Protein AF-A0A496Q137-F1 (afdb_monomer_lite)

Foldseek 3Di:
DDWDWFAFLVGDIDIPVVLAQAKEKEKEAEPPDVLRVVCQVLQQVCCVVCVVVRYAYEYAYADPVGSVVVVVSCVVSVRPGTYGHDDPVVCVRVVHDPAPTWIFIAANNRHTPDIDHTHDDSVVVVVVNVVRD

Sequence (133 aa):
MPSWELTDLQGHPVRSADFEGKVVLLDFWATWCPPCRKEIPGFIELQERYGEAGLVVVGVSLDEGGAAVVAPFVSKEGINYPVVMGDSTIVEAFGGIASIPTTFVINRDGQIVERHVGYVSQNRFEKSIKSLL

Radius of gyration: 13.35 Å; chains: 1; bounding box: 32×28×33 Å

Secondary structure (DSSP, 8-state):
----EEEETTS-EEEGGGGTTSEEEEEEE-TT-HHHHHHHHHHHHHHHHHTTTTEEEEEEE--TTTHHHHHHHHHHHT--S-EEE--HHHHHHTT---SS-EEEEE-TTS-EEEEEES---HHHHHHHHHHH-

pLDDT: mean 97.18, std 1.65, range [90.44, 98.81]

Structure (mmCIF, N/CA/C/O backbone):
data_AF-A0A496Q137-F1
#
_entry.id   AF-A0A496Q137-F1
#
loop_
_atom_site.group_PDB
_atom_site.id
_atom_site.type_symbol
_atom_site.label_atom_id
_atom_site.label_alt_id
_atom_site.label_comp_id
_atom_site.label_asym_id
_atom_site.label_entity_id
_atom_site.label_seq_id
_atom_site.pdbx_PDB_ins_code
_atom_site.Cartn_x
_atom_site.Cartn_y
_atom_site.Cartn_z
_atom_site.occupancy
_atom_site.B_iso_or_equiv
_atom_site.auth_seq_id
_atom_site.auth_comp_id
_atom_site.auth_asym_id
_atom_site.auth_atom_id
_atom_site.pdbx_PDB_model_num
ATOM 1 N N . MET A 1 1 ? 1.797 4.343 13.100 1.00 90.44 1 MET A N 1
ATOM 2 C CA . MET A 1 1 ? 2.382 4.199 11.769 1.00 90.44 1 MET A CA 1
ATOM 3 C C . MET A 1 1 ? 3.427 5.278 11.750 1.00 90.44 1 MET A C 1
ATOM 5 O O . MET A 1 1 ? 3.126 6.374 12.217 1.00 90.44 1 MET A O 1
ATOM 9 N N . PRO A 1 2 ? 4.666 4.957 11.367 1.00 92.19 2 PRO A N 1
ATOM 10 C CA . PRO A 1 2 ? 5.706 5.972 1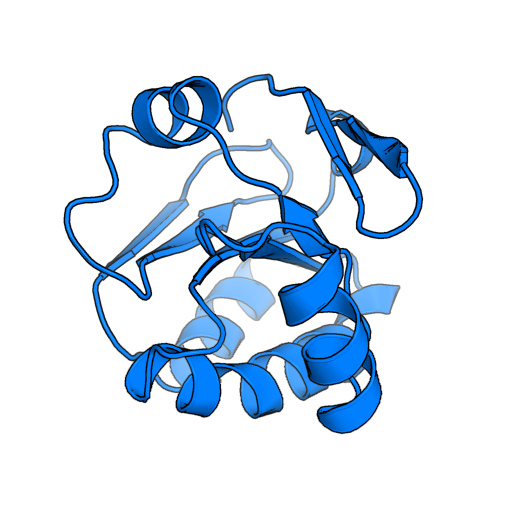1.275 1.00 92.19 2 PRO A CA 1
ATOM 11 C C . PRO A 1 2 ? 5.276 7.133 10.369 1.00 92.19 2 PRO A C 1
ATOM 13 O O . PRO A 1 2 ? 4.461 6.957 9.461 1.00 92.19 2 PRO A O 1
ATOM 16 N N . SER A 1 3 ? 5.835 8.317 10.616 1.00 94.44 3 SER A N 1
ATOM 17 C CA . SER A 1 3 ? 5.714 9.429 9.676 1.00 94.44 3 SER A CA 1
ATOM 18 C C . SER A 1 3 ? 6.561 9.143 8.439 1.00 94.44 3 SER A C 1
ATOM 20 O O . SER A 1 3 ? 7.717 8.740 8.578 1.00 94.44 3 SER A O 1
ATOM 22 N N . TRP A 1 4 ? 5.989 9.324 7.251 1.00 95.81 4 TRP A N 1
ATOM 23 C CA . TRP A 1 4 ? 6.689 9.177 5.979 1.00 95.81 4 TRP A CA 1
ATOM 24 C C . TRP A 1 4 ? 6.057 10.072 4.913 1.00 95.81 4 TRP A C 1
ATOM 26 O O . TRP A 1 4 ? 4.872 10.410 4.981 1.00 95.81 4 TRP A O 1
ATOM 36 N N . GLU A 1 5 ? 6.864 10.438 3.924 1.00 97.06 5 GLU A N 1
ATOM 37 C CA . GLU A 1 5 ? 6.460 11.156 2.719 1.00 97.06 5 GLU A CA 1
ATOM 38 C C . GLU A 1 5 ? 7.130 10.469 1.534 1.00 97.06 5 GLU A C 1
ATOM 40 O O . GLU A 1 5 ? 8.350 10.329 1.511 1.00 97.06 5 GLU A O 1
ATOM 45 N N . LEU A 1 6 ? 6.325 10.006 0.584 1.00 97.62 6 LEU A N 1
ATOM 46 C CA . LEU A 1 6 ? 6.777 9.348 -0.638 1.00 97.62 6 LEU A CA 1
ATOM 47 C C . LEU A 1 6 ? 6.131 10.010 -1.847 1.00 97.62 6 LEU A C 1
ATOM 49 O O . LEU A 1 6 ? 5.276 10.883 -1.718 1.00 97.62 6 LEU A O 1
ATOM 53 N N . THR A 1 7 ? 6.544 9.587 -3.035 1.00 97.75 7 THR A N 1
ATOM 54 C CA . THR A 1 7 ? 5.999 10.099 -4.292 1.00 97.75 7 THR A CA 1
ATOM 55 C C . THR A 1 7 ? 5.090 9.055 -4.934 1.00 97.75 7 THR A C 1
ATOM 57 O O . THR A 1 7 ? 5.447 7.874 -4.996 1.00 97.75 7 THR A O 1
ATOM 60 N N . ASP A 1 8 ? 3.920 9.482 -5.408 1.00 97.81 8 ASP A N 1
ATOM 61 C CA . ASP A 1 8 ? 3.039 8.659 -6.233 1.00 97.81 8 ASP A CA 1
ATOM 62 C C . ASP A 1 8 ? 3.612 8.439 -7.648 1.00 97.81 8 ASP A C 1
ATOM 64 O O . ASP A 1 8 ? 4.692 8.906 -8.018 1.00 97.81 8 ASP A O 1
ATOM 68 N N . LEU A 1 9 ? 2.864 7.720 -8.479 1.00 97.31 9 LEU A N 1
ATOM 69 C CA . LEU A 1 9 ? 3.265 7.399 -9.850 1.00 97.31 9 LEU A CA 1
ATOM 70 C C . LEU A 1 9 ? 3.210 8.591 -10.823 1.00 97.31 9 LEU A C 1
ATOM 72 O O . LEU A 1 9 ? 3.634 8.458 -11.971 1.00 97.31 9 LEU A O 1
ATOM 76 N N . GLN A 1 10 ? 2.667 9.731 -10.397 1.00 95.69 10 GLN A N 1
ATOM 77 C CA . GLN A 1 10 ? 2.568 10.972 -11.164 1.00 95.69 10 GLN A CA 1
ATOM 78 C C . GLN A 1 10 ? 3.564 12.041 -10.691 1.00 95.69 10 GLN A C 1
ATOM 80 O O . GLN A 1 10 ? 3.678 13.082 -11.337 1.00 95.69 10 GLN A O 1
ATOM 85 N N . GLY A 1 11 ? 4.314 11.792 -9.616 1.00 95.56 11 GLY A N 1
ATOM 86 C CA . GLY A 1 11 ? 5.251 12.761 -9.057 1.00 95.56 11 GLY A CA 1
ATOM 87 C C . GLY A 1 11 ? 4.683 13.596 -7.907 1.00 95.56 11 GLY A C 1
ATOM 88 O O . GLY A 1 11 ? 5.359 14.519 -7.454 1.00 95.56 11 GLY A O 1
ATOM 89 N N . HIS A 1 12 ? 3.466 13.320 -7.431 1.00 96.88 12 HIS A N 1
ATOM 90 C CA . HIS A 1 12 ? 2.877 14.054 -6.314 1.00 96.88 12 HIS A CA 1
ATOM 91 C C . HIS A 1 12 ? 3.287 13.450 -4.967 1.00 96.88 12 HIS A C 1
ATOM 93 O O . HIS A 1 12 ? 3.387 12.226 -4.841 1.00 96.88 12 HIS A O 1
ATOM 99 N N . PRO A 1 13 ? 3.495 14.287 -3.938 1.00 97.25 13 PRO A N 1
ATOM 100 C CA . PRO A 1 13 ? 3.770 13.801 -2.597 1.00 97.25 13 PRO A CA 1
ATOM 101 C C . PRO A 1 13 ? 2.524 13.147 -1.987 1.00 97.25 13 PRO A C 1
ATOM 103 O O . PRO A 1 13 ? 1.421 13.684 -2.080 1.00 97.25 13 PRO A O 1
ATOM 106 N N . VAL A 1 14 ? 2.734 12.024 -1.308 1.00 97.88 14 VAL A N 1
ATOM 107 C CA . VAL A 1 14 ? 1.749 11.316 -0.485 1.00 97.88 14 VAL A CA 1
ATOM 108 C C . VAL A 1 14 ? 2.357 11.124 0.894 1.00 97.88 14 VAL A C 1
ATOM 110 O O . VAL A 1 14 ? 3.488 10.646 1.023 1.00 97.88 14 VAL A O 1
ATOM 113 N N . ARG A 1 15 ? 1.616 11.504 1.932 1.00 97.38 15 ARG A N 1
ATOM 114 C CA . ARG A 1 15 ? 2.088 11.488 3.316 1.00 97.38 15 ARG A CA 1
ATOM 115 C C . ARG A 1 15 ? 1.270 10.519 4.144 1.00 97.38 15 ARG A C 1
ATOM 117 O O . ARG A 1 15 ? 0.066 10.379 3.957 1.00 97.38 15 ARG A O 1
ATOM 124 N N . SER A 1 16 ? 1.898 9.924 5.150 1.00 96.44 16 SER A N 1
ATOM 125 C CA . SER A 1 16 ? 1.180 9.098 6.125 1.00 96.44 16 SER A CA 1
ATOM 126 C C . SER A 1 16 ? 0.047 9.855 6.839 1.00 96.44 16 SER A C 1
ATOM 128 O O . SER A 1 16 ? -0.966 9.247 7.185 1.00 96.44 16 SER A O 1
ATOM 130 N N . ALA A 1 17 ? 0.194 11.175 7.004 1.00 97.12 17 ALA A N 1
ATOM 131 C CA . ALA A 1 17 ? -0.811 12.069 7.581 1.00 97.12 17 ALA A CA 1
ATOM 132 C C . ALA A 1 17 ? -2.110 12.160 6.751 1.00 97.12 17 ALA A C 1
ATOM 134 O O . ALA A 1 17 ? -3.176 12.409 7.307 1.00 97.12 17 ALA A O 1
ATOM 135 N N . ASP A 1 18 ? -2.061 11.886 5.440 1.00 96.94 18 ASP A N 1
ATOM 136 C CA . ASP A 1 18 ? -3.241 11.916 4.558 1.00 96.94 18 ASP A CA 1
ATOM 137 C C . ASP A 1 18 ? -4.245 10.783 4.878 1.00 96.94 18 ASP A C 1
ATOM 139 O O . ASP A 1 18 ? -5.386 10.762 4.392 1.00 96.94 18 ASP A O 1
ATOM 143 N N . PHE A 1 19 ? -3.823 9.825 5.711 1.00 97.38 19 PHE A N 1
ATOM 144 C CA . PHE A 1 19 ? -4.594 8.652 6.116 1.00 97.38 19 PHE A CA 1
ATOM 145 C C . PHE A 1 19 ? -4.988 8.654 7.601 1.00 97.38 19 PHE A C 1
ATOM 147 O O . PHE A 1 19 ? -5.491 7.645 8.094 1.00 97.38 19 PHE A O 1
ATOM 154 N N . GLU A 1 20 ? -4.791 9.761 8.324 1.00 96.06 20 GLU A N 1
ATOM 155 C CA . GLU A 1 20 ? -5.217 9.872 9.724 1.00 96.06 20 GLU A CA 1
ATOM 156 C C . GLU A 1 20 ? -6.723 9.608 9.893 1.00 96.06 20 GLU A C 1
ATOM 158 O O . GLU A 1 20 ? -7.554 10.023 9.082 1.00 96.06 20 GLU A O 1
ATOM 163 N N . GLY A 1 21 ? -7.079 8.87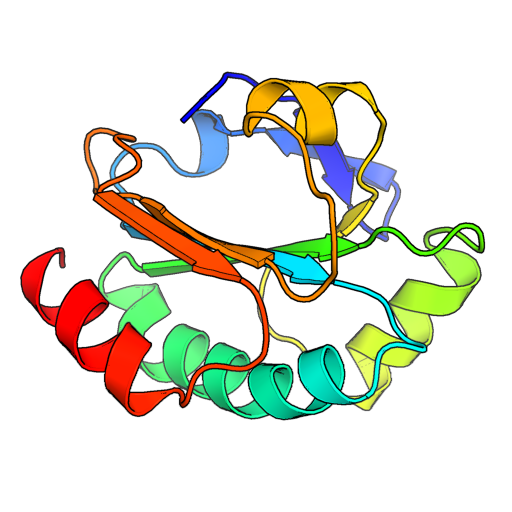2 10.951 1.00 97.50 21 GLY A N 1
ATOM 164 C CA . GLY A 1 21 ? -8.462 8.486 11.241 1.00 97.50 21 GLY A CA 1
ATOM 165 C C . GLY A 1 21 ? -9.024 7.372 10.352 1.00 97.50 21 GLY A C 1
ATOM 166 O O . GLY A 1 21 ? -10.176 6.977 10.543 1.00 97.50 21 GLY A O 1
ATOM 167 N N . LYS A 1 22 ? -8.239 6.837 9.407 1.00 98.50 22 LYS A N 1
ATOM 168 C CA . LYS A 1 22 ? -8.634 5.730 8.525 1.00 98.50 22 LYS A CA 1
ATOM 169 C C . LYS A 1 22 ? -7.999 4.418 8.967 1.00 98.50 22 LYS A C 1
ATOM 171 O O . LYS A 1 22 ? -6.936 4.394 9.580 1.00 98.50 22 LYS A O 1
ATOM 176 N N . VAL A 1 23 ? -8.648 3.311 8.627 1.00 98.62 23 VAL A N 1
ATOM 177 C CA . VAL A 1 23 ? -8.001 1.996 8.659 1.00 98.62 23 VAL A CA 1
ATOM 178 C C . VAL A 1 23 ? -7.117 1.908 7.423 1.00 98.62 23 VAL A C 1
ATOM 180 O O . VAL A 1 23 ? -7.605 2.142 6.319 1.00 98.62 23 VAL A O 1
ATOM 183 N N . VAL A 1 24 ? -5.836 1.578 7.587 1.00 98.75 24 VAL A N 1
ATOM 184 C CA . VAL A 1 24 ? -4.894 1.485 6.463 1.00 98.75 24 VAL A CA 1
ATOM 185 C C . VAL A 1 24 ? -4.433 0.046 6.273 1.00 98.75 24 VAL A C 1
ATOM 187 O O . VAL A 1 24 ? -3.948 -0.588 7.210 1.00 98.75 24 VAL A O 1
ATOM 190 N N . LEU A 1 25 ? -4.575 -0.461 5.050 1.00 98.69 25 LEU A N 1
ATOM 191 C CA . LEU A 1 25 ? -3.959 -1.705 4.600 1.00 98.69 25 LEU A CA 1
ATOM 192 C C . LEU A 1 25 ? -2.766 -1.341 3.714 1.00 98.69 25 LEU A C 1
ATOM 194 O O . LEU A 1 25 ? -2.951 -0.960 2.563 1.00 98.69 25 LEU A O 1
ATOM 198 N N . LEU A 1 26 ? -1.554 -1.404 4.261 1.00 98.69 26 LEU A N 1
ATOM 199 C CA . LEU A 1 26 ? -0.340 -0.988 3.557 1.00 98.69 26 LEU A CA 1
ATOM 200 C C . LEU A 1 26 ? 0.446 -2.213 3.104 1.00 98.69 26 LEU A C 1
ATOM 202 O O . LEU A 1 26 ? 0.867 -3.005 3.948 1.00 98.69 26 LEU A O 1
ATOM 206 N N . ASP A 1 27 ? 0.659 -2.367 1.800 1.00 98.50 27 ASP A N 1
ATOM 207 C CA . ASP A 1 27 ? 1.375 -3.503 1.224 1.00 98.50 27 ASP A CA 1
ATOM 208 C C . ASP A 1 27 ? 2.696 -3.083 0.572 1.00 98.50 27 ASP A C 1
ATOM 210 O O . ASP A 1 27 ? 2.755 -2.159 -0.230 1.00 98.50 27 ASP A O 1
ATOM 214 N N . PHE A 1 28 ? 3.777 -3.776 0.925 1.00 98.75 28 PHE A N 1
ATOM 215 C CA . PHE A 1 28 ? 5.053 -3.698 0.222 1.00 98.75 28 PHE A CA 1
ATOM 216 C C . PHE A 1 28 ? 5.087 -4.770 -0.860 1.00 98.75 28 PHE A C 1
ATOM 218 O O . PHE A 1 28 ? 4.997 -5.963 -0.547 1.00 98.75 28 PHE A O 1
ATOM 225 N N . TRP A 1 29 ? 5.249 -4.362 -2.116 1.00 98.69 29 TRP A N 1
ATOM 226 C CA . TRP A 1 29 ? 5.078 -5.246 -3.268 1.00 98.69 29 TRP A CA 1
ATOM 227 C C . TRP A 1 29 ? 5.999 -4.895 -4.439 1.00 98.69 29 TRP A C 1
ATOM 229 O O . TRP A 1 29 ? 6.740 -3.916 -4.399 1.00 98.69 29 TRP A O 1
ATOM 239 N N . ALA A 1 30 ? 5.964 -5.719 -5.490 1.00 98.50 30 ALA A N 1
ATOM 240 C CA . ALA A 1 30 ? 6.594 -5.395 -6.765 1.00 98.50 30 ALA A CA 1
ATOM 241 C C . ALA A 1 30 ? 5.861 -6.027 -7.958 1.00 98.50 30 ALA A C 1
ATOM 243 O O . ALA A 1 30 ? 5.243 -7.090 -7.827 1.00 98.50 30 ALA A O 1
ATOM 244 N N . THR A 1 31 ? 5.981 -5.426 -9.143 1.00 98.31 31 THR A N 1
ATOM 245 C CA . THR A 1 31 ? 5.308 -5.892 -10.374 1.00 98.31 31 THR A CA 1
ATOM 246 C C . THR A 1 31 ? 5.759 -7.284 -10.821 1.00 98.31 31 THR A C 1
ATOM 248 O O . THR A 1 31 ? 4.989 -8.041 -11.414 1.00 98.31 31 THR A O 1
ATOM 251 N N . TRP A 1 32 ? 6.999 -7.660 -10.510 1.00 97.50 32 TRP A N 1
ATOM 252 C CA . TRP A 1 32 ? 7.586 -8.956 -10.851 1.00 97.50 32 TRP A CA 1
ATOM 253 C C . TRP A 1 32 ? 7.331 -10.038 -9.796 1.00 97.50 32 TRP A C 1
ATOM 255 O O . TRP A 1 32 ? 7.649 -11.198 -10.044 1.00 97.50 32 TRP A O 1
ATOM 265 N N . CYS A 1 33 ? 6.747 -9.694 -8.643 1.00 97.75 33 CYS A N 1
ATOM 266 C CA . CYS A 1 33 ? 6.507 -10.601 -7.521 1.00 97.75 33 CYS A CA 1
ATOM 267 C C . CYS A 1 33 ? 5.184 -11.377 -7.702 1.00 97.75 33 CYS A C 1
ATOM 269 O O . CYS A 1 33 ? 4.106 -10.813 -7.496 1.00 97.75 33 CYS A O 1
ATOM 271 N N . PRO A 1 34 ? 5.202 -12.686 -8.031 1.00 97.50 34 PRO A N 1
ATOM 272 C CA . PRO A 1 34 ? 3.970 -13.444 -8.255 1.00 97.50 34 PRO A CA 1
ATOM 273 C C . PRO A 1 34 ? 3.008 -13.509 -7.054 1.00 97.50 34 PRO A C 1
ATOM 275 O O . PRO A 1 34 ? 1.806 -13.356 -7.280 1.00 97.50 34 PRO A O 1
ATOM 278 N N . PRO A 1 35 ? 3.459 -13.714 -5.794 1.00 97.19 35 PRO A N 1
ATOM 279 C CA . PRO A 1 35 ? 2.534 -13.722 -4.664 1.00 97.19 35 PRO A CA 1
ATOM 280 C C . PRO A 1 35 ? 1.896 -12.350 -4.430 1.00 97.19 35 PRO A C 1
ATOM 282 O O . PRO A 1 35 ? 0.704 -12.310 -4.150 1.00 97.19 35 PRO A O 1
ATOM 285 N N . CYS A 1 36 ? 2.630 -11.255 -4.644 1.00 97.88 36 CYS A N 1
ATOM 286 C CA . CYS A 1 36 ? 2.091 -9.899 -4.559 1.00 97.88 36 CYS A CA 1
ATOM 287 C C . CYS A 1 36 ? 0.939 -9.702 -5.554 1.00 97.88 36 CYS A C 1
ATOM 289 O O . CYS A 1 36 ? -0.168 -9.319 -5.189 1.00 97.88 36 CYS A O 1
ATOM 291 N N . ARG A 1 37 ? 1.158 -10.086 -6.819 1.00 98.06 37 ARG A N 1
ATOM 292 C CA . ARG A 1 37 ? 0.135 -10.005 -7.877 1.00 98.06 37 ARG A CA 1
ATOM 293 C C . ARG A 1 37 ? -1.134 -10.793 -7.559 1.00 98.06 37 ARG A C 1
ATOM 295 O O . ARG A 1 37 ? -2.203 -10.454 -8.050 1.00 98.06 37 ARG A O 1
ATOM 302 N N . LYS A 1 38 ? -1.023 -11.852 -6.755 1.00 97.69 38 LYS A N 1
ATOM 303 C CA . LYS A 1 38 ? -2.162 -12.671 -6.332 1.00 97.69 38 LYS A CA 1
ATOM 304 C C . LYS A 1 38 ? -3.019 -11.988 -5.255 1.00 97.69 38 LYS A C 1
ATOM 306 O O . LYS A 1 38 ? -4.174 -12.373 -5.095 1.00 97.69 38 LYS A O 1
ATOM 311 N N . GLU A 1 39 ? -2.483 -11.016 -4.517 1.00 97.56 39 GLU A N 1
ATOM 312 C CA . GLU A 1 39 ? -3.226 -10.260 -3.495 1.00 97.56 39 GLU A CA 1
ATOM 313 C C . GLU A 1 39 ? -3.969 -9.057 -4.077 1.00 97.56 39 GLU A C 1
ATOM 315 O O . GLU A 1 39 ? -5.065 -8.744 -3.616 1.00 97.56 39 GLU A O 1
ATOM 320 N N . ILE A 1 40 ? -3.418 -8.448 -5.133 1.00 98.38 40 ILE A N 1
ATOM 321 C CA . ILE A 1 40 ? -3.925 -7.214 -5.752 1.00 98.38 40 ILE A CA 1
ATOM 322 C C . ILE A 1 40 ? -5.434 -7.253 -6.052 1.00 98.38 40 ILE A C 1
ATOM 324 O O . ILE A 1 40 ? -6.122 -6.332 -5.613 1.00 98.38 40 ILE A O 1
ATOM 328 N N . PRO A 1 41 ? -6.008 -8.295 -6.697 1.00 98.38 41 PRO A N 1
ATOM 329 C CA . PRO A 1 41 ? -7.454 -8.332 -6.934 1.00 98.38 41 PRO A CA 1
ATOM 330 C C . PRO A 1 41 ? -8.276 -8.257 -5.641 1.00 98.38 41 PRO A C 1
ATOM 332 O O . PRO A 1 41 ? -9.289 -7.568 -5.580 1.00 98.38 41 PRO A O 1
ATOM 335 N N . GLY A 1 42 ? -7.806 -8.911 -4.575 1.00 98.31 42 GLY A N 1
ATOM 336 C CA . GLY A 1 42 ? -8.462 -8.858 -3.272 1.00 98.31 42 GLY A CA 1
ATOM 337 C C . GLY A 1 42 ? -8.370 -7.477 -2.623 1.00 98.31 42 GLY A C 1
ATOM 338 O O . GLY A 1 42 ? -9.317 -7.046 -1.970 1.00 98.31 42 GLY A O 1
ATOM 339 N N . PHE A 1 43 ? -7.256 -6.769 -2.807 1.00 98.69 43 PHE A N 1
ATOM 340 C CA . PHE A 1 43 ? -7.093 -5.401 -2.314 1.00 98.69 43 PHE A CA 1
ATOM 341 C C . PHE A 1 43 ? -7.967 -4.402 -3.073 1.00 98.69 43 PHE A C 1
ATOM 343 O O . PHE A 1 43 ? -8.580 -3.548 -2.436 1.00 98.69 43 PHE A O 1
ATOM 350 N N . ILE A 1 44 ? -8.104 -4.562 -4.394 1.00 98.69 44 ILE A N 1
ATOM 351 C CA . ILE A 1 44 ? -9.040 -3.782 -5.216 1.00 98.69 44 ILE A CA 1
ATOM 352 C C . ILE A 1 44 ? -10.463 -3.942 -4.672 1.00 98.69 44 ILE A C 1
ATOM 354 O O . ILE A 1 44 ? -11.107 -2.948 -4.345 1.00 98.69 44 ILE A O 1
ATOM 358 N N . GLU A 1 45 ? -10.923 -5.182 -4.476 1.00 98.44 45 GLU A N 1
ATOM 359 C CA . GLU A 1 45 ? -12.262 -5.453 -3.935 1.00 98.44 45 GLU A CA 1
ATOM 360 C C . GLU A 1 45 ? -12.471 -4.880 -2.523 1.00 98.44 45 GLU A C 1
ATOM 362 O O . GLU A 1 45 ? -13.560 -4.404 -2.195 1.00 98.44 45 GLU A O 1
ATOM 367 N N . LEU A 1 46 ? -11.451 -4.939 -1.658 1.00 98.56 46 LEU A N 1
ATOM 368 C CA . LEU A 1 46 ? -11.527 -4.353 -0.317 1.00 98.56 46 LEU A CA 1
ATOM 369 C C . LEU A 1 46 ? -11.654 -2.831 -0.386 1.00 98.56 46 LEU A C 1
ATOM 371 O O . LEU A 1 46 ? -12.492 -2.269 0.320 1.00 98.56 46 LEU A O 1
ATOM 375 N N . GLN A 1 47 ? -10.866 -2.180 -1.244 1.00 98.69 47 GLN A N 1
ATOM 376 C CA . GLN A 1 47 ? -10.933 -0.739 -1.463 1.00 98.69 47 GLN A CA 1
ATOM 377 C C . GLN A 1 47 ? -12.312 -0.320 -1.992 1.00 98.69 47 GLN A C 1
ATOM 379 O O . GLN A 1 47 ? -12.879 0.646 -1.487 1.00 98.69 47 GLN A O 1
ATOM 384 N N . GLU A 1 48 ? -12.888 -1.059 -2.947 1.00 98.44 48 GLU A N 1
ATOM 385 C CA . GLU A 1 48 ? -14.242 -0.787 -3.459 1.00 98.44 48 GLU A CA 1
ATOM 386 C C . GLU A 1 48 ? -15.301 -0.935 -2.367 1.00 98.44 48 GLU A C 1
ATOM 388 O O . GLU A 1 48 ? -16.188 -0.095 -2.234 1.00 98.44 48 GLU A O 1
ATOM 393 N N . ARG A 1 49 ? -15.216 -2.004 -1.569 1.00 98.25 49 ARG A N 1
ATOM 394 C CA . ARG A 1 49 ? -16.248 -2.339 -0.581 1.00 98.25 49 ARG A CA 1
ATOM 395 C C . ARG A 1 49 ? -16.206 -1.454 0.660 1.00 98.25 49 ARG A C 1
ATOM 397 O O . ARG A 1 49 ? -17.253 -1.178 1.240 1.00 98.25 49 ARG A O 1
ATOM 404 N N . TYR A 1 50 ? -15.013 -1.062 1.100 1.00 98.44 50 TYR A N 1
ATOM 405 C CA . TYR A 1 50 ? -14.810 -0.417 2.398 1.00 98.44 50 TYR A CA 1
ATOM 406 C C . TYR A 1 50 ? -14.167 0.969 2.314 1.00 98.44 50 TYR A C 1
ATOM 408 O O . TYR A 1 50 ? -14.029 1.621 3.350 1.00 98.44 50 TYR A O 1
ATOM 416 N N . GLY A 1 51 ? -13.810 1.451 1.120 1.00 98.06 51 GLY A N 1
ATOM 417 C CA . GLY A 1 51 ? -13.213 2.775 0.929 1.00 98.06 51 GLY A CA 1
ATOM 418 C C . GLY A 1 51 ? -14.067 3.898 1.522 1.00 98.06 51 GLY A C 1
ATOM 419 O O . GLY A 1 51 ? -13.584 4.709 2.310 1.00 98.06 51 GLY A O 1
ATOM 420 N N . GLU A 1 52 ? -15.371 3.883 1.237 1.00 97.38 52 GLU A N 1
ATOM 421 C CA . GLU A 1 52 ? -16.328 4.852 1.794 1.00 97.38 52 GLU A CA 1
ATOM 422 C C . GLU A 1 52 ? -16.574 4.667 3.302 1.00 97.38 52 GLU A C 1
ATOM 424 O O . GLU A 1 52 ? -16.953 5.611 3.990 1.00 97.38 52 GLU A O 1
ATOM 429 N N . ALA A 1 53 ? -16.315 3.471 3.838 1.00 97.69 53 ALA A N 1
ATOM 430 C CA . ALA A 1 53 ? -16.438 3.167 5.264 1.00 97.69 53 ALA A CA 1
ATOM 431 C C . ALA A 1 53 ? -15.189 3.565 6.080 1.00 97.69 53 ALA A C 1
ATOM 433 O O . ALA A 1 53 ? -15.166 3.396 7.301 1.00 97.69 53 ALA A O 1
ATOM 434 N N . GLY A 1 54 ? -14.149 4.092 5.425 1.00 97.75 54 GLY A N 1
ATOM 435 C CA . GLY A 1 54 ? -12.921 4.554 6.073 1.00 97.75 54 GLY A CA 1
ATOM 436 C C . GLY A 1 54 ? -11.733 3.597 5.969 1.00 97.75 54 GLY A C 1
ATOM 437 O O . GLY A 1 54 ? -10.792 3.745 6.747 1.00 97.75 54 GLY A O 1
ATOM 438 N N . LEU A 1 55 ? -11.750 2.636 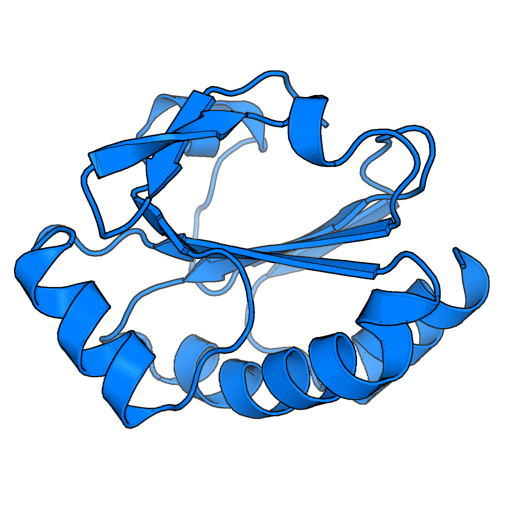5.037 1.00 98.75 55 LEU A N 1
ATOM 439 C CA . LEU A 1 55 ? -10.549 1.898 4.630 1.00 98.75 55 LEU A CA 1
ATOM 440 C C . LEU A 1 55 ? -9.762 2.699 3.585 1.00 98.75 55 LEU A C 1
ATOM 442 O O . LEU A 1 55 ? -10.342 3.294 2.680 1.00 98.75 55 LEU A O 1
ATOM 446 N N . VAL A 1 56 ? -8.435 2.640 3.651 1.00 98.62 56 VAL A N 1
ATOM 447 C CA . VAL A 1 56 ? -7.564 2.952 2.515 1.00 98.62 56 VAL A CA 1
ATOM 448 C C . VAL A 1 56 ? -6.515 1.862 2.359 1.00 98.62 56 VAL A C 1
ATOM 450 O O . VAL A 1 56 ? -5.781 1.551 3.295 1.00 98.62 56 VAL A O 1
ATOM 453 N N . VAL A 1 57 ? -6.428 1.294 1.164 1.00 98.81 57 VAL A N 1
ATOM 454 C CA . VAL A 1 57 ? -5.284 0.479 0.755 1.00 98.81 57 VAL A CA 1
ATOM 455 C C . VAL A 1 57 ? -4.161 1.402 0.267 1.00 98.81 57 VAL A C 1
ATOM 457 O O . VAL A 1 57 ? -4.435 2.399 -0.394 1.00 98.81 57 VAL A O 1
ATOM 460 N N . VAL A 1 58 ? -2.902 1.106 0.590 1.00 98.75 58 VAL A N 1
ATOM 461 C CA . VAL A 1 58 ? -1.730 1.835 0.076 1.00 98.75 58 VAL A CA 1
ATOM 462 C C . VAL A 1 58 ? -0.679 0.840 -0.397 1.00 98.75 58 VAL A C 1
ATOM 464 O O . VAL A 1 58 ? -0.114 0.110 0.415 1.00 98.75 58 VAL A O 1
ATOM 467 N N . GLY A 1 59 ? -0.378 0.864 -1.695 1.00 98.69 59 GLY A N 1
ATOM 468 C CA . GLY A 1 59 ? 0.660 0.026 -2.286 1.00 98.69 59 GLY A CA 1
ATOM 469 C C . GLY A 1 59 ? 2.010 0.726 -2.337 1.00 98.69 59 GLY A C 1
ATOM 470 O O . GLY A 1 59 ? 2.195 1.669 -3.101 1.00 98.69 59 GLY A O 1
ATOM 471 N N . VAL A 1 60 ? 2.984 0.229 -1.583 1.00 98.75 60 VAL A N 1
ATOM 472 C CA . VAL A 1 60 ? 4.381 0.675 -1.611 1.00 98.75 60 VAL A CA 1
ATOM 473 C C . VAL A 1 60 ? 5.174 -0.239 -2.546 1.00 98.75 60 VAL A C 1
ATOM 475 O O . VAL A 1 60 ? 5.561 -1.351 -2.178 1.00 98.75 60 VAL A O 1
ATOM 478 N N . SER A 1 61 ? 5.407 0.216 -3.777 1.00 98.69 61 SER A N 1
ATOM 479 C CA . SER A 1 61 ? 6.195 -0.545 -4.751 1.00 98.69 61 SER A CA 1
ATOM 480 C C . SER A 1 61 ? 7.689 -0.443 -4.444 1.00 98.69 61 SER A C 1
ATOM 482 O O . SER A 1 61 ? 8.215 0.648 -4.223 1.00 98.69 61 SER A O 1
ATOM 484 N N . LEU A 1 62 ? 8.374 -1.587 -4.484 1.00 98.38 62 LEU A N 1
ATOM 485 C CA . LEU A 1 62 ? 9.830 -1.719 -4.378 1.00 98.38 62 LEU A CA 1
ATOM 486 C C . LEU A 1 62 ? 10.487 -2.010 -5.741 1.00 98.38 62 LEU A C 1
ATOM 488 O O . LEU A 1 62 ? 11.595 -2.541 -5.804 1.00 98.38 62 LEU A O 1
ATOM 492 N N . ASP A 1 63 ? 9.798 -1.723 -6.849 1.00 98.06 63 ASP A N 1
ATOM 493 C CA . ASP A 1 63 ? 10.351 -1.905 -8.190 1.00 98.06 63 ASP A CA 1
ATOM 494 C C . ASP A 1 63 ? 11.482 -0.898 -8.463 1.00 98.06 63 ASP A C 1
ATOM 496 O O . ASP A 1 63 ? 11.253 0.308 -8.552 1.00 98.06 63 ASP A O 1
ATOM 500 N N . GLU A 1 64 ? 12.697 -1.396 -8.714 1.00 95.75 64 GLU A N 1
ATOM 501 C CA . GLU A 1 64 ? 13.859 -0.562 -9.075 1.00 95.75 64 GLU A CA 1
ATOM 502 C C . GLU A 1 64 ? 13.661 0.215 -10.390 1.00 95.75 64 GLU A C 1
ATOM 504 O O . GLU A 1 64 ? 14.267 1.263 -10.600 1.00 95.75 64 GLU A O 1
ATOM 509 N N . GLY A 1 65 ? 12.780 -0.271 -11.274 1.00 95.25 65 GLY A N 1
ATOM 510 C CA . GLY A 1 65 ? 12.405 0.416 -12.514 1.00 95.25 65 GLY A CA 1
ATOM 511 C C . GLY A 1 65 ? 11.550 1.674 -12.307 1.00 95.25 65 GLY A C 1
ATOM 512 O O . GLY A 1 65 ? 11.249 2.370 -13.280 1.00 95.25 65 GLY A O 1
ATOM 513 N N . GLY A 1 66 ? 11.143 1.967 -11.067 1.00 97.00 66 GLY A N 1
ATOM 514 C CA . GLY A 1 66 ? 10.403 3.171 -10.709 1.00 97.00 66 GLY A CA 1
ATOM 515 C C . GLY A 1 66 ? 9.003 3.251 -11.320 1.00 97.00 66 GLY A C 1
ATOM 516 O O . GLY A 1 66 ? 8.452 2.283 -11.851 1.00 97.00 66 GLY A O 1
ATOM 517 N N . ALA A 1 67 ? 8.431 4.456 -11.317 1.00 97.19 67 ALA A N 1
ATOM 518 C CA . ALA A 1 67 ? 7.089 4.699 -11.848 1.00 97.19 67 ALA A CA 1
ATOM 519 C C . ALA A 1 67 ? 6.920 4.264 -13.319 1.00 97.19 67 ALA A C 1
ATOM 521 O O . ALA A 1 67 ? 5.820 3.893 -13.723 1.00 97.19 67 ALA A O 1
ATOM 522 N N . ALA A 1 68 ? 8.000 4.239 -14.110 1.00 97.69 68 ALA A N 1
ATOM 523 C CA . ALA A 1 68 ? 7.973 3.840 -15.517 1.00 97.69 68 ALA A CA 1
ATOM 524 C C . ALA A 1 68 ? 7.534 2.379 -15.734 1.00 97.69 68 ALA A C 1
ATOM 526 O O . ALA A 1 68 ? 6.911 2.082 -16.754 1.00 97.69 68 ALA A O 1
ATOM 527 N N . VAL A 1 69 ? 7.827 1.475 -14.790 1.00 97.88 69 VAL A N 1
ATOM 528 C CA . VAL A 1 69 ? 7.374 0.071 -14.855 1.00 97.88 69 VAL A CA 1
ATOM 529 C C . VAL A 1 69 ? 6.095 -0.163 -14.054 1.00 97.88 69 VAL A C 1
ATOM 531 O O . VAL A 1 69 ? 5.270 -0.993 -14.436 1.00 97.88 69 VAL A O 1
ATOM 534 N N . VAL A 1 70 ? 5.893 0.600 -12.978 1.00 98.50 70 VAL A N 1
ATOM 535 C CA . VAL A 1 70 ? 4.759 0.417 -12.063 1.00 98.50 70 VAL A CA 1
ATOM 536 C C . VAL A 1 70 ? 3.473 1.024 -12.625 1.00 98.50 70 VAL A C 1
ATOM 538 O O . VAL A 1 70 ? 2.434 0.370 -12.603 1.00 98.50 70 VAL A O 1
ATOM 541 N N . ALA A 1 71 ? 3.517 2.229 -13.200 1.00 98.44 71 ALA A N 1
ATOM 542 C CA . ALA A 1 71 ? 2.338 2.897 -13.760 1.00 98.44 71 ALA A CA 1
ATOM 543 C C . ALA A 1 71 ? 1.583 2.086 -14.832 1.00 98.44 71 ALA A C 1
ATOM 545 O O . ALA A 1 71 ? 0.361 1.950 -14.705 1.00 98.44 71 ALA A O 1
ATOM 546 N N . PRO A 1 72 ? 2.234 1.495 -15.858 1.00 98.31 72 PRO A N 1
ATOM 547 C CA . PRO A 1 72 ? 1.514 0.669 -16.827 1.00 98.31 72 PRO A CA 1
ATOM 548 C C . PRO A 1 72 ? 0.936 -0.602 -16.194 1.00 98.31 72 PRO A C 1
ATOM 550 O O . PRO A 1 72 ? -0.126 -1.059 -16.613 1.00 98.31 72 PRO A O 1
ATOM 553 N N . PHE A 1 73 ? 1.595 -1.162 -15.175 1.00 98.50 73 PHE A N 1
ATOM 554 C CA . PHE A 1 73 ? 1.078 -2.311 -14.437 1.00 98.50 73 PHE A CA 1
ATOM 555 C C . PHE A 1 73 ? -0.183 -1.941 -13.641 1.00 98.50 73 PHE A C 1
ATOM 557 O O . PHE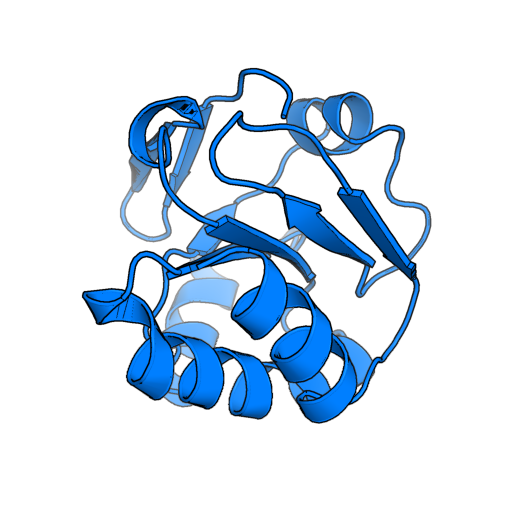 A 1 73 ? -1.204 -2.606 -13.781 1.00 98.50 73 PHE A O 1
ATOM 564 N N . VAL A 1 74 ? -0.139 -0.846 -12.875 1.00 98.56 74 VAL A N 1
ATOM 565 C CA . VAL A 1 74 ? -1.279 -0.311 -12.108 1.00 98.56 74 VAL A CA 1
ATOM 566 C C . VAL A 1 74 ? -2.477 -0.054 -13.013 1.00 98.56 74 VAL A C 1
ATOM 568 O O . VAL A 1 74 ? -3.584 -0.492 -12.706 1.00 98.56 74 VAL A O 1
ATOM 571 N N . SER A 1 75 ? -2.245 0.580 -14.166 1.00 98.31 75 SER A N 1
ATOM 572 C CA . SER A 1 75 ? -3.290 0.829 -15.160 1.00 98.31 75 SER A CA 1
ATOM 573 C C . SER A 1 75 ? -3.883 -0.467 -15.718 1.00 98.31 75 SER A C 1
ATOM 575 O O . SER A 1 75 ? -5.101 -0.587 -15.833 1.00 98.31 75 SER A O 1
ATOM 577 N N . LYS A 1 76 ? -3.037 -1.452 -16.038 1.00 98.19 76 LYS A N 1
ATOM 578 C CA . LYS A 1 76 ? -3.462 -2.735 -16.605 1.00 98.19 76 LYS A CA 1
ATOM 579 C C . LYS A 1 76 ? -4.276 -3.579 -15.624 1.00 98.19 76 LYS A C 1
ATOM 581 O O . LYS A 1 76 ? -5.252 -4.196 -16.037 1.00 98.19 76 LYS A O 1
ATOM 586 N N . GLU A 1 77 ? -3.851 -3.649 -14.366 1.00 97.94 77 GLU A N 1
ATOM 587 C CA . GLU A 1 77 ? -4.520 -4.462 -13.343 1.00 97.94 77 GLU A CA 1
ATOM 588 C C . GLU A 1 77 ? -5.731 -3.747 -12.720 1.00 97.94 77 GLU A C 1
ATOM 590 O O . GLU A 1 77 ? -6.482 -4.368 -11.975 1.00 97.94 77 GLU A O 1
ATOM 595 N N . GLY A 1 78 ? -5.946 -2.462 -13.029 1.00 98.25 78 GLY A N 1
ATOM 596 C CA . GLY A 1 78 ? -7.079 -1.695 -12.509 1.00 98.25 78 GLY A CA 1
ATOM 597 C C . GLY A 1 78 ? -6.952 -1.363 -11.023 1.00 98.25 78 GLY A C 1
ATOM 598 O O . GLY A 1 78 ? -7.962 -1.289 -10.326 1.00 98.25 78 GLY A O 1
ATOM 599 N N . ILE A 1 79 ? -5.724 -1.175 -10.527 1.00 98.69 79 ILE A N 1
ATOM 600 C CA . ILE A 1 79 ? -5.496 -0.788 -9.131 1.00 98.69 79 ILE A CA 1
ATOM 601 C C . ILE A 1 79 ? -6.170 0.564 -8.865 1.00 98.69 79 ILE A C 1
ATOM 603 O O . ILE A 1 79 ? -5.880 1.563 -9.522 1.00 98.69 79 ILE A O 1
ATOM 607 N N . ASN A 1 80 ? -7.075 0.574 -7.887 1.00 98.50 80 ASN A N 1
ATOM 608 C CA . ASN A 1 80 ? -7.974 1.686 -7.565 1.00 98.50 80 ASN A CA 1
ATOM 609 C C . ASN A 1 80 ? -7.616 2.398 -6.248 1.00 98.50 80 ASN A C 1
ATOM 611 O O . ASN A 1 80 ? -8.418 3.160 -5.708 1.00 98.50 80 ASN A O 1
ATOM 615 N N . TYR A 1 81 ? -6.425 2.130 -5.722 1.00 98.56 81 TYR A N 1
ATOM 616 C CA . TYR A 1 81 ? -5.910 2.691 -4.482 1.00 98.56 81 TYR A CA 1
ATOM 617 C C . TYR A 1 81 ? -4.558 3.386 -4.708 1.00 98.56 81 TYR A C 1
ATOM 619 O O . TYR A 1 81 ? -3.888 3.107 -5.706 1.00 98.56 81 TYR A O 1
ATOM 627 N N . PRO A 1 82 ? -4.139 4.300 -3.809 1.00 98.31 82 PRO A N 1
ATOM 628 C CA . PRO A 1 82 ? -2.848 4.972 -3.907 1.00 98.31 82 PRO A CA 1
ATOM 629 C C . PRO A 1 82 ? -1.672 3.997 -4.024 1.00 98.31 82 PRO A C 1
ATOM 631 O O . PRO A 1 82 ? -1.537 3.065 -3.228 1.00 98.31 82 PRO A O 1
ATOM 634 N N . VAL A 1 83 ? -0.790 4.258 -4.990 1.00 98.75 83 VAL A N 1
ATOM 635 C CA . VAL A 1 83 ? 0.482 3.550 -5.159 1.00 98.75 83 VAL A CA 1
ATOM 636 C C . VAL A 1 83 ? 1.619 4.559 -5.102 1.00 98.75 83 VAL A C 1
ATOM 638 O O . VAL A 1 83 ? 1.606 5.555 -5.826 1.00 98.75 83 VAL A O 1
ATOM 641 N N . VAL A 1 84 ? 2.601 4.282 -4.251 1.00 98.69 84 VAL A N 1
ATOM 642 C CA . VAL A 1 84 ? 3.784 5.117 -4.027 1.00 98.69 84 VAL A CA 1
ATOM 643 C C . VAL A 1 84 ? 5.058 4.319 -4.275 1.00 98.69 84 VAL A C 1
ATOM 645 O O . VAL A 1 84 ? 5.085 3.097 -4.108 1.00 98.69 84 VAL A O 1
ATOM 648 N N . MET A 1 85 ? 6.123 5.014 -4.665 1.00 98.50 85 MET A N 1
ATOM 649 C CA . MET A 1 85 ? 7.449 4.411 -4.788 1.00 98.50 85 MET A CA 1
ATOM 650 C C . MET A 1 85 ? 8.124 4.376 -3.420 1.00 98.50 85 MET A C 1
ATOM 652 O O . MET A 1 85 ? 8.358 5.425 -2.823 1.00 98.50 85 MET A O 1
ATOM 656 N N . GLY A 1 86 ? 8.417 3.176 -2.923 1.00 97.69 86 GLY A N 1
ATOM 657 C CA . GLY A 1 86 ? 9.120 2.980 -1.662 1.00 97.69 86 GLY A CA 1
ATOM 658 C C . GLY A 1 86 ? 10.622 3.223 -1.780 1.00 97.69 86 GLY A C 1
ATOM 659 O O . GLY A 1 86 ? 11.233 2.988 -2.821 1.00 97.69 86 GLY A O 1
ATOM 660 N N . ASP A 1 87 ? 11.218 3.648 -0.674 1.00 96.00 87 ASP A N 1
ATOM 661 C CA . ASP A 1 87 ? 12.655 3.818 -0.494 1.00 96.00 87 ASP A CA 1
ATOM 662 C C . ASP A 1 87 ? 13.150 3.087 0.769 1.00 96.00 87 ASP A C 1
ATOM 664 O O . ASP A 1 87 ? 12.390 2.424 1.485 1.00 96.00 87 ASP A O 1
ATOM 668 N N . SER A 1 88 ? 14.449 3.188 1.060 1.00 94.75 88 SER A N 1
ATOM 669 C CA . SER A 1 88 ? 15.029 2.588 2.266 1.00 94.75 88 SER A CA 1
ATOM 670 C C . SER A 1 88 ? 14.435 3.165 3.552 1.00 94.75 88 SER A C 1
ATOM 672 O O . SER A 1 88 ? 14.310 2.445 4.539 1.00 94.75 88 SER A O 1
ATOM 674 N N . THR A 1 89 ? 14.034 4.437 3.547 1.00 93.69 89 THR A N 1
ATOM 675 C CA . THR A 1 89 ? 13.501 5.117 4.729 1.00 93.69 89 THR A CA 1
ATOM 676 C C . THR A 1 89 ? 12.163 4.525 5.149 1.00 93.69 89 THR A C 1
ATOM 678 O O . THR A 1 89 ? 12.001 4.188 6.323 1.00 93.69 89 THR A O 1
ATOM 681 N N . ILE A 1 90 ? 11.218 4.318 4.224 1.00 96.25 90 ILE A N 1
ATOM 682 C CA . ILE A 1 90 ? 9.947 3.669 4.579 1.00 96.25 90 ILE A CA 1
ATOM 683 C C . ILE A 1 90 ? 10.149 2.194 4.955 1.00 96.25 90 ILE A C 1
ATOM 685 O O . ILE A 1 90 ? 9.511 1.700 5.884 1.00 96.25 90 ILE A O 1
ATOM 689 N N . VAL A 1 91 ? 11.074 1.490 4.297 1.00 96.81 91 VAL A N 1
ATOM 690 C CA . VAL A 1 91 ? 11.392 0.092 4.624 1.00 96.81 91 VAL A CA 1
ATOM 691 C C . VAL A 1 91 ? 11.903 -0.025 6.062 1.00 96.81 91 VAL A C 1
ATOM 693 O O . VAL A 1 91 ? 11.431 -0.875 6.820 1.00 96.81 91 VAL A O 1
ATOM 696 N N . GLU A 1 92 ? 12.829 0.843 6.468 1.00 95.69 92 GLU A N 1
ATOM 697 C CA . GLU A 1 92 ? 13.351 0.895 7.836 1.00 95.69 92 GLU A CA 1
ATOM 698 C C . GLU A 1 92 ? 12.276 1.305 8.845 1.00 95.69 92 GLU A C 1
ATOM 700 O O . GLU A 1 92 ? 12.157 0.689 9.907 1.00 95.69 92 GLU A O 1
ATOM 705 N N . ALA A 1 93 ? 11.440 2.286 8.501 1.00 94.62 93 ALA A N 1
ATOM 706 C CA . ALA A 1 93 ? 10.381 2.787 9.371 1.00 94.62 93 ALA A CA 1
ATOM 707 C C . ALA A 1 93 ? 9.349 1.707 9.747 1.00 94.62 93 ALA A C 1
ATOM 709 O O . ALA A 1 93 ? 8.785 1.733 10.843 1.00 94.62 93 ALA A O 1
ATOM 710 N N . PHE A 1 94 ? 9.133 0.726 8.867 1.00 96.56 94 PHE A N 1
ATOM 711 C CA . PHE A 1 94 ? 8.275 -0.438 9.111 1.00 96.56 94 PHE A CA 1
ATOM 712 C C . PHE A 1 94 ? 9.018 -1.645 9.717 1.00 96.56 94 PHE A C 1
ATOM 714 O O . PHE A 1 94 ? 8.488 -2.758 9.766 1.00 96.56 94 PHE A O 1
ATOM 721 N N . GLY A 1 95 ? 10.234 -1.435 10.231 1.00 94.69 95 GLY A N 1
ATOM 722 C CA . GLY A 1 95 ? 11.033 -2.468 10.892 1.00 94.69 95 GLY A CA 1
ATOM 723 C C . GLY A 1 95 ? 11.688 -3.451 9.920 1.00 94.69 95 GLY A C 1
ATOM 724 O O . GLY A 1 95 ? 11.919 -4.606 10.285 1.00 94.69 95 GLY A O 1
ATOM 725 N N . GLY A 1 96 ? 11.953 -3.010 8.687 1.00 94.69 96 GLY A N 1
ATOM 726 C CA . GLY A 1 96 ? 12.601 -3.785 7.635 1.00 94.69 96 GLY A CA 1
ATOM 727 C C . GLY A 1 96 ? 11.659 -4.741 6.899 1.00 94.69 96 GLY A C 1
ATOM 728 O O . GLY A 1 96 ? 10.826 -5.433 7.497 1.00 94.69 96 GLY A O 1
ATOM 729 N N . ILE A 1 97 ? 11.843 -4.832 5.580 1.00 96.44 97 ILE A N 1
ATOM 730 C CA . ILE A 1 97 ? 11.073 -5.693 4.675 1.00 96.44 97 ILE A CA 1
ATOM 731 C C . ILE A 1 97 ? 12.010 -6.751 4.088 1.00 96.44 97 ILE A C 1
ATOM 733 O O . ILE A 1 97 ? 12.688 -6.525 3.093 1.00 96.44 97 ILE A O 1
ATOM 737 N N . ALA A 1 98 ? 12.075 -7.913 4.741 1.00 91.12 98 ALA A N 1
ATOM 738 C CA . ALA A 1 98 ? 12.958 -9.010 4.328 1.00 91.12 98 ALA A CA 1
ATOM 739 C C . ALA A 1 98 ? 12.447 -9.774 3.092 1.00 91.12 98 ALA A C 1
ATOM 741 O O . ALA A 1 98 ? 13.218 -10.451 2.416 1.00 91.12 98 ALA A O 1
ATOM 742 N N . SER A 1 99 ? 11.145 -9.697 2.811 1.00 95.56 99 SER A N 1
ATOM 743 C CA . SER A 1 99 ? 10.511 -10.361 1.673 1.00 95.56 99 SER A CA 1
ATOM 744 C C . SER A 1 99 ? 9.211 -9.667 1.290 1.00 95.56 99 SER A C 1
ATOM 746 O O . SER A 1 99 ? 8.533 -9.106 2.152 1.00 95.56 99 SER A O 1
ATOM 748 N N . ILE A 1 100 ? 8.829 -9.779 0.021 1.00 97.50 100 ILE A N 1
ATOM 749 C CA . ILE A 1 100 ? 7.537 -9.313 -0.483 1.00 97.50 100 ILE A CA 1
ATOM 750 C C . ILE A 1 100 ? 6.639 -10.493 -0.914 1.00 97.50 100 ILE A C 1
ATOM 752 O O . ILE A 1 100 ? 7.156 -11.508 -1.392 1.00 97.50 100 ILE A O 1
ATOM 756 N N . PRO A 1 101 ? 5.307 -10.379 -0.757 1.00 98.06 101 PRO A N 1
ATOM 757 C CA . PRO A 1 101 ? 4.618 -9.245 -0.144 1.00 98.06 101 PRO A CA 1
ATOM 758 C C . PRO A 1 101 ? 4.836 -9.192 1.375 1.00 98.06 101 PRO A C 1
ATOM 760 O O . PRO A 1 101 ? 5.036 -10.220 2.025 1.00 98.06 101 PRO A O 1
ATOM 763 N N . THR A 1 102 ? 4.831 -7.986 1.936 1.00 98.62 102 THR A N 1
ATOM 764 C CA . THR A 1 102 ? 4.654 -7.773 3.378 1.00 98.62 102 THR A CA 1
ATOM 765 C C . THR A 1 102 ? 3.555 -6.739 3.559 1.00 98.62 102 THR A C 1
ATOM 767 O O . THR A 1 102 ? 3.688 -5.621 3.070 1.00 98.62 102 THR A O 1
ATOM 770 N N . THR A 1 103 ? 2.497 -7.094 4.280 1.00 98.44 103 THR A N 1
ATOM 771 C CA . THR A 1 103 ? 1.302 -6.257 4.432 1.00 98.44 103 THR A CA 1
ATOM 772 C C . THR A 1 103 ? 1.053 -5.942 5.897 1.00 98.44 103 THR A C 1
ATOM 774 O O . THR A 1 103 ? 1.143 -6.814 6.765 1.00 98.44 103 THR A O 1
ATOM 777 N N . PHE A 1 104 ? 0.713 -4.693 6.179 1.00 98.44 104 PHE A N 1
ATOM 778 C CA . PHE A 1 104 ? 0.406 -4.192 7.509 1.00 98.44 104 PHE A CA 1
ATOM 779 C C . PHE A 1 104 ? -1.056 -3.765 7.584 1.00 98.44 104 PHE A C 1
ATOM 781 O O . PHE A 1 104 ? -1.564 -3.123 6.666 1.00 98.44 104 PHE A O 1
ATOM 788 N N . VAL A 1 105 ? -1.713 -4.088 8.698 1.00 98.50 105 VAL A N 1
ATOM 789 C CA . VAL A 1 105 ? -3.029 -3.534 9.041 1.00 98.50 105 VAL A CA 1
ATOM 790 C C . VAL A 1 105 ? -2.825 -2.499 10.131 1.00 98.50 105 VAL A C 1
ATOM 792 O O . VAL A 1 105 ? -2.206 -2.777 11.163 1.00 98.50 105 VAL A O 1
ATOM 795 N N . ILE A 1 106 ? -3.334 -1.300 9.889 1.00 98.62 106 ILE A N 1
ATOM 796 C CA . ILE A 1 106 ? -3.175 -0.135 10.748 1.00 98.62 106 ILE A CA 1
ATOM 797 C C . ILE A 1 106 ? -4.567 0.364 11.133 1.00 98.62 106 ILE A C 1
ATOM 799 O O . ILE A 1 106 ? -5.427 0.533 10.269 1.00 98.62 106 ILE A O 1
ATOM 803 N N . ASN A 1 107 ? -4.806 0.565 12.428 1.00 98.31 107 ASN A N 1
ATOM 804 C CA . ASN A 1 107 ? -6.091 1.053 12.931 1.00 98.31 107 ASN A CA 1
ATOM 805 C C . ASN A 1 107 ? -6.238 2.581 12.763 1.00 98.31 107 ASN A C 1
ATOM 807 O O . ASN A 1 107 ? -5.299 3.266 12.359 1.00 98.31 107 ASN A O 1
ATOM 811 N N . ARG A 1 108 ? -7.414 3.120 13.112 1.00 97.56 108 ARG A N 1
ATOM 812 C CA . ARG A 1 108 ? -7.730 4.556 12.978 1.00 97.56 108 ARG A CA 1
ATOM 813 C C . ARG A 1 108 ? -6.874 5.483 13.845 1.00 97.56 108 ARG A C 1
ATOM 815 O O . ARG A 1 108 ? -6.684 6.637 13.475 1.00 97.56 108 ARG A O 1
ATOM 822 N N . ASP A 1 109 ? -6.307 4.968 14.935 1.00 96.88 109 ASP A N 1
ATOM 823 C CA . ASP A 1 109 ? -5.332 5.679 15.779 1.00 96.88 109 ASP A CA 1
ATOM 824 C C . ASP A 1 109 ? -3.917 5.657 15.172 1.00 96.88 109 ASP A C 1
ATOM 826 O O . ASP A 1 109 ? -2.929 6.050 15.798 1.00 96.88 109 ASP A O 1
ATOM 830 N N . GLY A 1 110 ? -3.791 5.125 13.956 1.00 96.56 110 GLY A N 1
ATOM 831 C CA . GLY A 1 110 ? -2.540 4.940 13.256 1.00 96.56 110 GLY A CA 1
ATOM 832 C C . GLY A 1 110 ? -1.706 3.788 13.802 1.00 96.56 110 GLY A C 1
ATOM 833 O O . GLY A 1 110 ? -0.592 3.610 13.341 1.00 96.56 110 GLY A O 1
ATOM 834 N N . GLN A 1 111 ? -2.142 2.972 14.756 1.00 97.56 111 GLN A N 1
ATOM 835 C CA . GLN A 1 111 ? -1.317 1.896 15.317 1.00 97.56 111 GLN A CA 1
ATOM 836 C C . GLN A 1 111 ? -1.258 0.689 14.374 1.00 97.56 111 GLN A C 1
ATOM 838 O O . GLN A 1 111 ? -2.280 0.255 13.851 1.00 97.56 111 GLN A O 1
ATOM 843 N N . ILE A 1 112 ? -0.064 0.116 14.181 1.00 97.81 112 ILE A N 1
ATOM 844 C CA . ILE A 1 112 ? 0.089 -1.157 13.461 1.00 97.81 112 ILE A CA 1
ATOM 845 C C . ILE A 1 112 ? -0.453 -2.262 14.370 1.00 97.81 112 ILE A C 1
ATOM 847 O O . ILE A 1 112 ? 0.122 -2.522 15.426 1.00 97.81 112 ILE A O 1
ATOM 851 N N . VAL A 1 113 ? -1.545 -2.901 13.960 1.00 97.81 113 VAL A N 1
ATOM 852 C CA . VAL A 1 113 ? -2.195 -3.980 14.719 1.00 97.81 113 VAL A CA 1
ATOM 853 C C . VAL A 1 113 ? -1.863 -5.360 14.162 1.00 97.81 113 VAL A C 1
ATOM 855 O O . VAL A 1 113 ? -1.879 -6.338 14.905 1.00 97.81 113 VAL A O 1
ATOM 858 N N . GLU A 1 114 ? -1.496 -5.449 12.881 1.00 97.69 114 GLU A N 1
ATOM 859 C CA . GLU A 1 114 ? -1.065 -6.702 12.261 1.00 97.69 114 GLU A CA 1
ATOM 860 C C . GLU A 1 114 ? 0.086 -6.492 11.274 1.00 97.69 114 GLU A C 1
ATOM 862 O O . GLU A 1 114 ? 0.182 -5.458 10.610 1.00 97.69 114 GLU A O 1
ATOM 867 N N . ARG A 1 115 ? 0.926 -7.525 11.148 1.00 97.38 115 ARG A N 1
ATOM 868 C CA . ARG A 1 115 ? 1.979 -7.661 10.137 1.00 97.38 115 ARG A CA 1
ATOM 869 C C . ARG A 1 115 ? 1.890 -9.056 9.529 1.00 97.38 115 ARG A C 1
ATOM 871 O O . ARG A 1 115 ? 1.954 -10.049 10.253 1.00 97.38 115 ARG A O 1
ATOM 878 N N . HIS A 1 116 ? 1.811 -9.127 8.208 1.00 97.50 116 HIS A N 1
ATOM 879 C CA . HIS A 1 116 ? 1.761 -10.367 7.441 1.00 97.50 116 HIS A CA 1
ATOM 880 C C . HIS A 1 116 ? 2.924 -10.404 6.461 1.00 97.50 116 HIS A C 1
ATOM 882 O O . HIS A 1 116 ? 3.179 -9.423 5.773 1.00 97.50 116 HIS A O 1
ATOM 888 N N . VAL A 1 117 ? 3.639 -11.525 6.415 1.00 97.19 117 VAL A N 1
ATOM 889 C CA . VAL A 1 117 ? 4.753 -11.746 5.487 1.00 97.19 117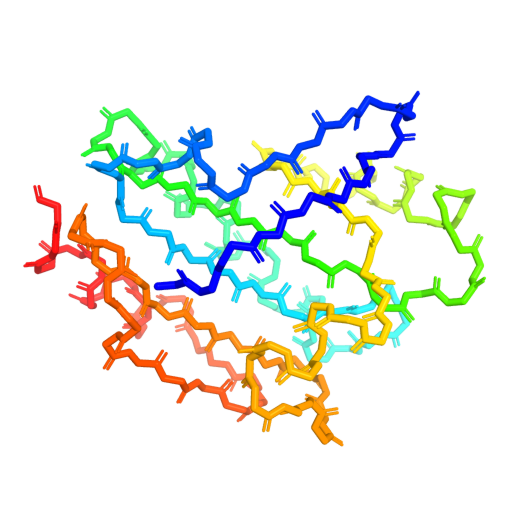 VAL A CA 1
ATOM 890 C C . VAL A 1 117 ? 4.379 -12.900 4.565 1.00 97.19 117 VAL A C 1
ATOM 892 O O . VAL A 1 117 ? 4.014 -13.977 5.040 1.00 97.19 117 VAL A O 1
ATOM 895 N N . GLY A 1 118 ? 4.491 -12.678 3.259 1.00 95.94 118 GLY A N 1
ATOM 896 C CA . GLY A 1 118 ? 4.018 -13.593 2.229 1.00 95.94 118 GLY A CA 1
ATOM 897 C C . GLY A 1 118 ? 2.515 -13.472 1.966 1.00 95.94 118 GLY A C 1
ATOM 898 O O . GLY A 1 118 ? 1.809 -12.702 2.609 1.00 95.94 118 GLY A O 1
ATOM 899 N N . TYR A 1 119 ? 2.043 -14.253 0.992 1.00 95.50 119 TYR A N 1
ATOM 900 C CA . TYR A 1 119 ? 0.655 -14.214 0.530 1.00 95.50 119 TYR A CA 1
ATOM 901 C C . TYR A 1 119 ? -0.346 -14.526 1.648 1.00 95.50 119 TYR A C 1
ATOM 903 O O . TYR A 1 119 ? -0.256 -15.561 2.318 1.00 95.50 119 TYR A O 1
ATOM 911 N N . VAL A 1 120 ? -1.375 -13.692 1.749 1.00 94.88 120 VAL A N 1
ATOM 912 C CA . VAL A 1 120 ? -2.526 -13.869 2.621 1.00 94.88 120 VAL A CA 1
ATOM 913 C C . VAL A 1 120 ? -3.819 -13.696 1.821 1.00 94.88 120 VAL A C 1
ATOM 915 O O . VAL A 1 120 ? -3.967 -12.822 0.975 1.00 94.88 120 VAL A O 1
ATOM 918 N N . SER A 1 121 ? -4.812 -14.547 2.088 1.00 93.69 121 SER A N 1
ATOM 919 C CA . SER A 1 121 ? -6.117 -14.422 1.432 1.00 93.69 121 SER A CA 1
ATOM 920 C C . SER A 1 121 ? -6.837 -13.137 1.852 1.00 93.69 121 SER A C 1
ATOM 922 O O . SER A 1 121 ? -6.913 -12.858 3.051 1.00 93.69 121 SER A O 1
ATOM 924 N N . GLN A 1 122 ? -7.502 -12.469 0.908 1.00 95.25 122 GLN A N 1
ATOM 925 C CA . GLN A 1 122 ? -8.377 -11.308 1.135 1.00 95.25 122 GLN A CA 1
ATOM 926 C C . GLN A 1 122 ? -9.301 -11.458 2.357 1.00 95.25 122 GLN A C 1
ATOM 928 O O . GLN A 1 122 ? -9.353 -10.569 3.197 1.00 95.25 122 GLN A O 1
ATOM 933 N N . ASN A 1 123 ? -9.980 -12.602 2.512 1.00 95.25 123 ASN A N 1
ATOM 934 C CA . ASN A 1 123 ? -10.910 -12.847 3.626 1.00 95.25 123 ASN A CA 1
ATOM 935 C C . ASN A 1 123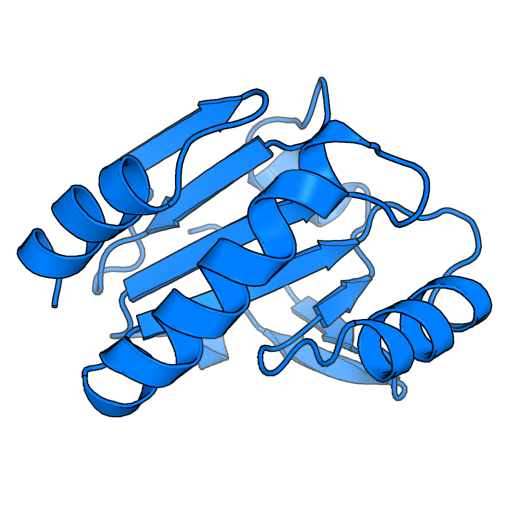 ? -10.245 -12.740 5.015 1.00 95.25 123 ASN A C 1
ATOM 937 O O . ASN A 1 123 ? -10.913 -12.472 6.011 1.00 95.25 123 ASN A O 1
ATOM 941 N N . ARG A 1 124 ? -8.929 -12.969 5.111 1.00 94.19 124 ARG A N 1
ATOM 942 C CA . ARG A 1 124 ? -8.198 -12.775 6.369 1.00 94.19 124 ARG A CA 1
ATOM 943 C C . ARG A 1 124 ? -8.096 -11.287 6.694 1.00 94.19 124 ARG A C 1
ATOM 945 O O . ARG A 1 124 ? -8.439 -10.912 7.807 1.00 94.19 124 ARG A O 1
ATOM 952 N N . PHE A 1 125 ? -7.705 -10.468 5.718 1.00 96.19 125 PHE A N 1
ATOM 953 C CA . PHE A 1 125 ? -7.664 -9.014 5.867 1.00 96.19 125 PHE A CA 1
ATOM 954 C C . PHE A 1 125 ? -9.054 -8.432 6.120 1.00 96.19 125 PHE A C 1
ATOM 956 O O . PHE A 1 125 ? -9.214 -7.609 7.013 1.00 96.19 125 PHE A O 1
ATOM 963 N N . GLU A 1 126 ? -10.075 -8.905 5.400 1.00 96.88 126 GLU A N 1
ATOM 964 C CA . GLU A 1 126 ? -11.451 -8.429 5.556 1.00 96.88 126 GLU A CA 1
ATOM 965 C C . GLU A 1 126 ? -11.958 -8.585 6.994 1.00 96.88 126 GLU A C 1
ATOM 967 O O . GLU A 1 126 ? -12.568 -7.667 7.536 1.00 96.88 126 GLU A O 1
ATOM 972 N N . LYS A 1 127 ? -11.682 -9.723 7.645 1.00 95.62 127 LYS A N 1
ATOM 973 C CA . LYS A 1 127 ? -12.080 -9.945 9.044 1.00 95.62 127 LYS A CA 1
ATOM 974 C C . LYS A 1 127 ? -11.479 -8.905 9.985 1.00 95.62 127 LYS A C 1
ATOM 976 O O . LYS A 1 127 ? -12.205 -8.366 10.817 1.00 95.62 127 LYS A O 1
ATOM 981 N N . SER A 1 128 ? -10.189 -8.623 9.838 1.00 94.12 128 SER A N 1
ATOM 982 C CA . SER A 1 128 ? -9.489 -7.633 10.655 1.00 94.12 128 SER A CA 1
ATOM 983 C C . SER A 1 128 ? -10.001 -6.226 10.369 1.00 94.12 128 SER A C 1
ATOM 985 O O . SER A 1 128 ? -10.411 -5.528 11.291 1.00 94.12 128 SER A O 1
ATOM 987 N N . ILE A 1 129 ? -10.095 -5.847 9.091 1.00 95.94 129 ILE A N 1
ATOM 988 C CA . ILE A 1 129 ? -10.589 -4.537 8.648 1.00 95.94 129 ILE A CA 1
ATOM 989 C C . ILE A 1 129 ? -11.991 -4.267 9.197 1.00 95.94 129 ILE A C 1
ATOM 991 O O . ILE A 1 129 ? -12.217 -3.224 9.798 1.00 95.94 129 ILE A O 1
ATOM 995 N N . LYS A 1 130 ? -12.920 -5.224 9.088 1.00 95.69 130 LYS A N 1
ATOM 996 C CA . LYS A 1 130 ? -14.292 -5.060 9.596 1.00 95.69 130 LYS A CA 1
ATOM 997 C C . LYS A 1 130 ? -14.376 -4.814 11.100 1.00 95.69 130 LYS A C 1
ATOM 999 O O . LYS A 1 130 ? -15.366 -4.251 11.544 1.00 95.69 130 LYS A O 1
ATOM 1004 N N . SER A 1 131 ? -13.395 -5.263 11.881 1.00 95.56 131 SER A N 1
ATOM 1005 C CA . SER A 1 131 ? -13.360 -4.995 13.324 1.00 95.56 131 SER A CA 1
ATOM 1006 C C . SER A 1 131 ? -12.794 -3.614 13.678 1.00 95.56 131 SER A C 1
ATOM 1008 O O . SER A 1 131 ? -12.891 -3.202 14.830 1.00 95.56 131 SER A O 1
ATOM 1010 N N . LEU A 1 132 ? -12.193 -2.922 12.702 1.00 95.38 132 LEU A N 1
ATOM 1011 C CA . LEU A 1 132 ? -11.495 -1.644 12.867 1.00 95.38 132 LEU A CA 1
ATOM 1012 C C . LEU A 1 132 ? -12.231 -0.453 12.222 1.00 95.38 132 LEU A C 1
ATOM 1014 O O . LEU A 1 132 ? -11.861 0.693 12.489 1.00 95.38 132 LEU A O 1
ATOM 1018 N N . LEU A 1 133 ? -13.215 -0.712 11.351 1.00 92.19 133 LEU A N 1
ATOM 1019 C CA . LEU A 1 133 ? -14.095 0.296 10.740 1.00 92.19 133 LEU A CA 1
ATOM 1020 C C . LEU A 1 133 ? -15.252 0.660 11.676 1.00 92.19 133 LEU A C 1
ATOM 1022 O O . LEU A 1 133 ? -15.580 1.869 11.724 1.00 92.19 133 LEU A O 1
#